Protein AF-A0A2G6HS38-F1 (afdb_monomer)

Foldseek 3Di:
DDDDPPPPPDDPDPPPVVVCVVVVDDDDDCVVDPVSVVVVVVVVVVVVVVVVPFQFPDWDADPVGDIDTDGPPDPPPD

Structure (mmCIF, N/CA/C/O backbone):
data_AF-A0A2G6HS38-F1
#
_entry.id   AF-A0A2G6HS38-F1
#
loop_
_atom_site.group_PDB
_atom_site.id
_atom_site.type_symbol
_atom_site.label_atom_id
_atom_site.label_alt_id
_atom_site.label_comp_id
_atom_site.label_asym_id
_atom_site.label_entity_id
_atom_site.label_seq_id
_atom_site.pdbx_PDB_ins_code
_atom_site.Cartn_x
_atom_site.Cartn_y
_atom_site.Cartn_z
_atom_site.occupancy
_atom_site.B_iso_or_equiv
_atom_site.auth_seq_id
_atom_site.auth_comp_id
_atom_site.auth_asym_id
_atom_site.auth_atom_id
_atom_site.pdbx_PDB_model_num
ATOM 1 N N . MET A 1 1 ? 42.282 1.230 -0.887 1.00 44.28 1 MET A N 1
ATOM 2 C CA . MET A 1 1 ? 41.422 2.418 -1.091 1.00 44.28 1 MET A CA 1
ATOM 3 C C . MET A 1 1 ? 40.000 1.903 -1.050 1.00 44.28 1 MET A C 1
ATOM 5 O O . MET A 1 1 ? 39.375 1.674 -2.075 1.00 44.28 1 MET A O 1
ATOM 9 N N . ASP A 1 2 ? 39.564 1.601 0.164 1.00 48.34 2 ASP A N 1
ATOM 10 C CA . ASP A 1 2 ? 38.249 1.067 0.481 1.00 48.34 2 ASP A CA 1
ATOM 11 C C . ASP A 1 2 ? 37.337 2.253 0.756 1.00 48.34 2 ASP A C 1
ATOM 13 O O . ASP A 1 2 ? 37.555 2.911 1.770 1.00 48.34 2 ASP A O 1
ATOM 17 N N . ASN A 1 3 ? 36.363 2.562 -0.110 1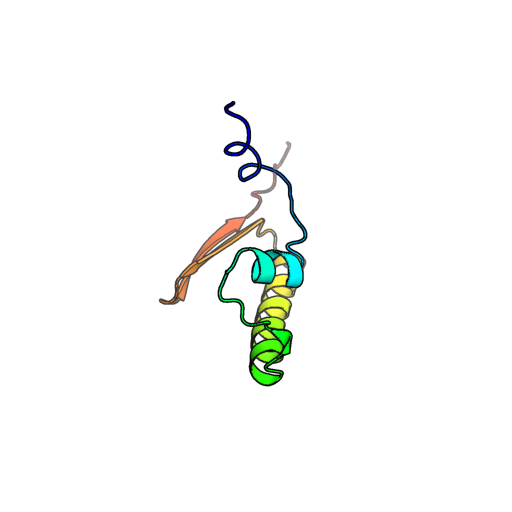.00 46.50 3 ASN A N 1
ATOM 18 C CA . ASN A 1 3 ? 35.205 3.337 0.345 1.00 46.50 3 ASN A CA 1
ATOM 19 C C . ASN A 1 3 ? 33.986 3.366 -0.600 1.00 46.50 3 ASN A C 1
ATOM 21 O O . ASN A 1 3 ? 33.505 4.448 -0.900 1.00 46.50 3 ASN A O 1
ATOM 25 N N . ASP A 1 4 ? 33.431 2.231 -1.040 1.00 48.44 4 ASP A N 1
ATOM 26 C CA . ASP A 1 4 ? 32.130 2.260 -1.750 1.00 48.44 4 ASP A CA 1
ATOM 27 C C . ASP A 1 4 ? 31.235 1.045 -1.452 1.00 48.44 4 ASP A C 1
ATOM 29 O O . ASP A 1 4 ? 30.528 0.529 -2.310 1.00 48.44 4 ASP A O 1
ATOM 33 N N . HIS A 1 5 ? 31.257 0.528 -0.221 1.00 50.28 5 HIS A N 1
ATOM 34 C CA . HIS A 1 5 ? 30.337 -0.549 0.203 1.00 50.28 5 HIS A CA 1
ATOM 35 C C . HIS A 1 5 ? 29.292 -0.095 1.229 1.00 50.28 5 HIS A C 1
ATOM 37 O O . HIS A 1 5 ? 28.423 -0.873 1.610 1.00 50.28 5 HIS A O 1
ATOM 43 N N . ASN A 1 6 ? 29.318 1.178 1.635 1.00 46.75 6 ASN A N 1
ATOM 44 C CA . ASN A 1 6 ? 28.454 1.695 2.700 1.00 46.75 6 ASN A CA 1
ATOM 45 C C . ASN A 1 6 ? 27.328 2.627 2.215 1.00 46.75 6 ASN A C 1
ATOM 47 O O . ASN A 1 6 ? 26.558 3.134 3.026 1.00 46.75 6 ASN A O 1
ATOM 51 N N . GLN A 1 7 ? 27.194 2.847 0.901 1.00 47.38 7 GLN A N 1
ATOM 52 C CA . GLN A 1 7 ? 26.154 3.733 0.353 1.00 47.38 7 GLN A CA 1
ATOM 53 C C . GLN A 1 7 ? 24.784 3.049 0.184 1.00 47.38 7 GLN A C 1
ATOM 55 O O . GLN A 1 7 ? 23.777 3.722 -0.010 1.00 47.38 7 GLN A O 1
ATOM 60 N N . ILE A 1 8 ? 24.720 1.720 0.298 1.00 45.75 8 ILE A N 1
ATOM 61 C CA . ILE A 1 8 ? 23.501 0.935 0.037 1.00 45.75 8 ILE A CA 1
ATOM 62 C C . ILE A 1 8 ? 22.530 0.866 1.221 1.00 45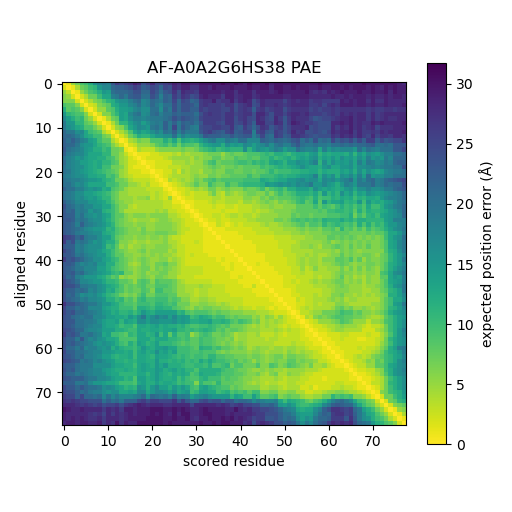.75 8 ILE A C 1
ATOM 64 O O . ILE A 1 8 ? 21.402 0.412 1.047 1.00 45.75 8 ILE A O 1
ATOM 68 N N . VAL A 1 9 ? 22.923 1.295 2.425 1.00 48.91 9 VAL A N 1
ATOM 69 C CA . VAL A 1 9 ? 22.173 0.885 3.625 1.00 48.91 9 VAL A CA 1
ATOM 70 C C . VAL A 1 9 ? 21.137 1.898 4.103 1.00 48.91 9 VAL A C 1
ATOM 72 O O . VAL A 1 9 ? 20.151 1.471 4.698 1.00 48.91 9 VAL A O 1
ATOM 75 N N . ARG A 1 10 ? 21.254 3.211 3.869 1.00 45.59 10 ARG A N 1
ATOM 76 C CA . ARG A 1 10 ? 20.257 4.153 4.418 1.00 45.59 10 ARG A CA 1
ATOM 77 C C . ARG A 1 10 ? 20.128 5.445 3.639 1.00 45.59 10 ARG A C 1
ATOM 79 O O . ARG A 1 10 ? 20.906 6.359 3.859 1.00 45.59 10 ARG A O 1
ATOM 86 N N . LEU A 1 11 ? 19.036 5.574 2.897 1.00 42.53 11 LEU A N 1
ATOM 87 C CA . LEU A 1 11 ? 18.202 6.774 2.915 1.00 42.53 11 LEU A CA 1
ATOM 88 C C . LEU A 1 11 ? 16.796 6.362 2.477 1.00 42.53 11 LEU A C 1
ATOM 90 O O . LEU A 1 11 ? 16.639 5.497 1.627 1.00 42.53 11 LEU A O 1
ATOM 94 N N . ASN A 1 12 ? 15.778 6.951 3.091 1.00 47.28 12 ASN A N 1
ATOM 95 C CA . ASN A 1 12 ? 14.375 6.864 2.691 1.00 47.28 12 ASN A CA 1
ATOM 96 C C . ASN A 1 12 ? 14.225 7.397 1.253 1.00 47.28 12 ASN A C 1
ATOM 98 O O . ASN A 1 12 ? 13.974 8.582 1.038 1.00 47.28 12 ASN A O 1
ATOM 102 N N . TYR A 1 13 ? 14.517 6.550 0.270 1.00 55.94 13 TYR A N 1
ATOM 103 C CA . TYR A 1 13 ? 14.870 6.972 -1.075 1.00 55.94 13 TYR A CA 1
ATOM 104 C C . TYR A 1 13 ? 13.601 7.004 -1.920 1.00 55.94 13 TYR A C 1
ATOM 106 O O . TYR A 1 13 ? 12.961 5.977 -2.139 1.00 55.94 13 TYR A O 1
ATOM 114 N N . ARG A 1 14 ? 13.244 8.180 -2.443 1.00 53.25 14 ARG A N 1
ATOM 115 C CA . ARG A 1 14 ? 12.482 8.225 -3.692 1.00 53.25 14 ARG A CA 1
ATOM 116 C C . ARG A 1 14 ? 13.365 7.545 -4.732 1.00 53.25 14 ARG A C 1
ATOM 118 O O . ARG A 1 14 ? 14.258 8.182 -5.281 1.00 53.25 14 ARG A O 1
ATOM 125 N N . LEU A 1 15 ? 13.178 6.239 -4.907 1.00 63.34 15 LEU A N 1
ATOM 126 C CA . LEU A 1 15 ? 13.804 5.430 -5.945 1.00 63.34 15 LEU A CA 1
ATOM 127 C C . LEU A 1 15 ? 13.306 5.975 -7.270 1.00 63.34 15 LEU A C 1
ATOM 129 O O . LEU A 1 15 ? 12.247 5.604 -7.762 1.00 63.34 15 LEU A O 1
ATOM 133 N N . GLN A 1 16 ? 14.048 6.953 -7.787 1.00 70.75 16 GLN A N 1
ATOM 134 C CA . GLN A 1 16 ? 13.828 7.463 -9.122 1.00 70.75 16 GLN A CA 1
ATOM 135 C C . GLN A 1 16 ? 14.066 6.295 -10.067 1.00 70.75 16 GLN A C 1
ATOM 137 O O . GLN A 1 16 ? 15.159 5.724 -10.092 1.00 70.75 16 GLN A O 1
ATOM 142 N N . LEU A 1 17 ? 13.018 5.942 -10.805 1.00 73.12 17 LEU A N 1
ATOM 143 C CA . LEU A 1 17 ? 12.986 4.810 -11.721 1.00 73.12 17 LEU A CA 1
ATOM 144 C C . LEU A 1 17 ? 14.244 4.765 -12.607 1.00 73.12 17 LEU A C 1
ATOM 146 O O . LEU A 1 17 ? 14.834 3.704 -12.796 1.00 73.12 17 LEU A O 1
ATOM 150 N N . ASP A 1 18 ? 14.695 5.933 -13.065 1.00 75.25 18 ASP A N 1
ATOM 151 C CA . ASP A 1 18 ? 15.864 6.103 -13.929 1.00 75.25 18 ASP A CA 1
ATOM 152 C C . ASP A 1 18 ? 17.178 5.705 -13.247 1.00 75.25 18 ASP A C 1
ATOM 154 O O . ASP A 1 18 ? 17.963 4.956 -13.822 1.00 75.25 18 ASP A O 1
ATOM 158 N N . ARG A 1 19 ? 17.386 6.088 -11.979 1.00 75.38 19 ARG A N 1
ATOM 159 C CA . ARG A 1 19 ? 18.566 5.659 -11.208 1.00 75.38 19 ARG A CA 1
ATOM 160 C C . ARG A 1 19 ? 18.591 4.152 -11.040 1.00 75.38 19 ARG A C 1
ATOM 162 O O . ARG A 1 19 ? 19.627 3.519 -11.186 1.00 75.38 19 ARG A O 1
ATOM 169 N N . CYS A 1 20 ? 17.441 3.552 -10.769 1.00 75.12 20 CYS A N 1
ATOM 170 C CA . CYS A 1 20 ? 17.359 2.114 -10.577 1.00 75.12 20 CYS A CA 1
ATOM 171 C C . CYS A 1 20 ? 17.593 1.341 -11.896 1.00 75.12 20 CYS A C 1
ATOM 173 O O . CYS A 1 20 ? 18.203 0.271 -11.861 1.00 75.12 20 CYS A O 1
ATOM 175 N N . LYS A 1 21 ? 17.213 1.908 -13.053 1.00 75.19 21 LYS A N 1
ATOM 176 C CA . LYS A 1 21 ? 17.595 1.391 -14.381 1.00 75.19 21 LYS A CA 1
ATOM 177 C C . LYS A 1 21 ? 19.111 1.475 -14.616 1.00 75.19 21 LYS A C 1
ATOM 179 O O . LYS A 1 21 ? 19.687 0.513 -15.117 1.00 75.19 21 LYS A O 1
ATOM 184 N N . GLU A 1 22 ? 19.765 2.568 -14.208 1.00 78.44 22 GLU A N 1
ATOM 185 C CA . GLU A 1 22 ? 21.231 2.744 -14.307 1.00 78.44 22 GLU A CA 1
ATOM 186 C C . GLU A 1 22 ? 22.012 1.693 -13.498 1.00 78.44 22 GLU A C 1
ATOM 188 O O . GLU A 1 22 ? 23.060 1.228 -13.939 1.00 78.44 22 GLU A O 1
ATOM 193 N N . PHE A 1 23 ? 21.483 1.256 -12.350 1.00 80.12 23 PHE A N 1
ATOM 194 C CA . PHE A 1 23 ? 22.073 0.184 -11.534 1.00 80.12 23 PHE A CA 1
ATOM 195 C C . PHE A 1 23 ? 21.838 -1.237 -12.091 1.00 80.12 23 PHE A C 1
ATOM 197 O O . PHE A 1 23 ? 22.226 -2.216 -11.454 1.00 80.12 23 PHE A O 1
ATOM 204 N N . GLY A 1 24 ? 21.210 -1.378 -13.266 1.00 80.69 24 GLY A N 1
ATOM 205 C CA . GLY A 1 24 ? 20.984 -2.671 -13.922 1.00 80.69 24 GLY A CA 1
ATOM 206 C C . GLY A 1 24 ? 19.812 -3.482 -13.358 1.00 80.69 24 GLY A C 1
ATOM 207 O O . GLY A 1 24 ? 19.723 -4.689 -13.600 1.00 80.69 24 GLY A O 1
ATOM 208 N N . LEU A 1 25 ? 18.904 -2.853 -12.605 1.00 80.75 25 LEU A N 1
ATOM 209 C CA . LEU A 1 25 ? 17.709 -3.518 -12.085 1.00 80.75 25 LEU A CA 1
ATOM 210 C C . LEU A 1 25 ? 16.660 -3.693 -13.192 1.00 80.75 25 LEU A C 1
ATOM 212 O O . LEU A 1 25 ? 16.398 -2.788 -13.984 1.00 80.75 25 LEU A O 1
ATOM 216 N N . LYS A 1 26 ? 16.004 -4.857 -13.214 1.00 82.38 26 LYS A N 1
ATOM 217 C CA . LYS A 1 26 ? 14.847 -5.109 -14.084 1.00 82.38 26 LYS A CA 1
ATOM 218 C C . LYS A 1 26 ? 13.608 -4.491 -13.447 1.00 82.38 26 LYS A C 1
ATOM 220 O O . LYS A 1 26 ? 13.089 -5.030 -12.473 1.00 82.38 26 LYS A O 1
ATOM 225 N N . ILE A 1 27 ? 13.151 -3.367 -13.984 1.00 82.50 27 ILE A N 1
ATOM 226 C CA . ILE A 1 27 ? 12.032 -2.599 -13.433 1.00 82.50 27 ILE A CA 1
ATOM 227 C C . ILE A 1 27 ? 10.943 -2.496 -14.486 1.00 82.50 27 ILE A C 1
ATOM 229 O O . ILE A 1 27 ? 11.222 -2.112 -15.620 1.00 82.50 27 ILE A O 1
ATOM 233 N N . LYS A 1 28 ? 9.712 -2.807 -14.083 1.00 83.88 28 LYS A N 1
ATOM 234 C CA . LYS A 1 28 ? 8.503 -2.540 -14.854 1.00 83.88 28 LYS A CA 1
ATOM 235 C C . LYS A 1 28 ? 7.686 -1.483 -14.098 1.00 83.88 28 LYS A C 1
ATOM 237 O O . LYS A 1 28 ? 7.279 -1.774 -12.972 1.00 83.88 28 LYS A O 1
ATOM 242 N N . PRO A 1 29 ? 7.501 -0.273 -14.648 1.00 85.44 29 PRO A N 1
ATOM 243 C CA . PRO A 1 29 ? 6.597 0.725 -14.087 1.00 85.44 29 PRO A CA 1
ATOM 244 C C . PRO A 1 29 ? 5.178 0.169 -13.990 1.00 85.44 29 PRO A C 1
ATOM 246 O O . PRO A 1 29 ? 4.708 -0.517 -14.898 1.00 85.44 29 PRO A O 1
ATOM 249 N N . LEU A 1 30 ? 4.499 0.466 -12.886 1.00 85.75 30 LEU A N 1
ATOM 250 C CA . LEU A 1 30 ? 3.103 0.072 -12.706 1.00 85.75 30 LEU A CA 1
ATOM 251 C C . LEU A 1 30 ? 2.196 0.850 -13.671 1.00 85.75 30 LEU A C 1
ATOM 253 O O . LEU A 1 30 ? 1.189 0.330 -14.129 1.00 85.75 30 LEU A O 1
ATOM 257 N N . GLU A 1 31 ? 2.601 2.074 -14.006 1.00 84.44 31 GLU A N 1
ATOM 258 C CA . GLU A 1 31 ? 1.895 3.025 -14.862 1.00 84.44 31 GLU A CA 1
ATOM 259 C C . GLU A 1 31 ? 1.919 2.648 -16.353 1.00 84.44 31 GLU A C 1
ATOM 261 O O . GLU A 1 31 ? 1.184 3.232 -17.140 1.00 84.44 31 GLU A O 1
ATOM 266 N N . GLU A 1 32 ? 2.761 1.691 -16.766 1.00 88.94 32 GLU A N 1
ATOM 267 C CA . GLU A 1 32 ? 2.783 1.195 -18.153 1.00 88.94 32 GLU A CA 1
ATOM 268 C C . GLU A 1 32 ? 1.561 0.323 -18.493 1.00 88.94 32 GLU A C 1
ATOM 270 O O . GLU A 1 32 ? 1.274 0.108 -19.669 1.00 88.94 32 GLU A O 1
ATOM 275 N N . ASP A 1 33 ? 0.855 -0.195 -17.484 1.00 92.19 33 ASP A N 1
ATOM 276 C CA . ASP A 1 33 ? -0.320 -1.054 -17.636 1.00 92.19 33 ASP A CA 1
ATOM 277 C C . ASP A 1 33 ? -1.507 -0.437 -16.885 1.00 92.19 33 ASP A C 1
ATOM 279 O O . ASP A 1 33 ? -1.659 -0.610 -15.676 1.00 92.19 33 ASP A O 1
ATOM 283 N N . GLU A 1 34 ? -2.345 0.297 -17.620 1.00 92.19 34 GLU A N 1
ATOM 284 C CA . GLU A 1 34 ? -3.508 1.023 -17.088 1.00 92.19 34 GLU A CA 1
ATOM 285 C C . GLU A 1 34 ? -4.475 0.098 -16.331 1.00 92.19 34 GLU A C 1
ATOM 287 O O . GLU A 1 34 ? -4.966 0.441 -15.258 1.00 92.19 34 GLU A O 1
ATOM 292 N N . THR A 1 35 ? -4.688 -1.125 -16.830 1.00 92.88 35 THR A N 1
ATOM 293 C CA . THR A 1 35 ? -5.590 -2.088 -16.180 1.00 92.88 35 THR A CA 1
ATOM 294 C C . THR A 1 35 ? -5.017 -2.566 -14.851 1.00 92.88 35 THR A C 1
ATOM 296 O O . THR A 1 35 ? -5.727 -2.630 -13.846 1.00 92.88 35 THR A O 1
ATOM 299 N N . LEU A 1 36 ? -3.726 -2.902 -14.822 1.00 89.94 36 LEU A N 1
ATOM 300 C CA . LEU A 1 36 ? -3.063 -3.311 -13.587 1.00 89.94 36 LEU A CA 1
ATOM 301 C C . LEU A 1 36 ? -3.024 -2.165 -12.570 1.00 89.94 36 LEU A C 1
ATOM 303 O O . LEU A 1 36 ? -3.261 -2.395 -11.381 1.00 89.94 36 LEU A O 1
ATOM 307 N N . GLN A 1 37 ? -2.743 -0.945 -13.028 1.00 92.31 37 GLN A N 1
ATOM 308 C CA . GLN A 1 37 ? -2.723 0.245 -12.188 1.00 92.31 37 GLN A CA 1
ATOM 309 C C . GLN A 1 37 ? -4.078 0.465 -11.507 1.00 92.31 37 GLN A C 1
ATOM 311 O O . GLN A 1 37 ? -4.126 0.591 -10.279 1.00 92.31 37 GLN A O 1
ATOM 316 N N . ASP A 1 38 ? -5.171 0.435 -12.269 1.00 92.50 38 ASP A N 1
ATOM 317 C CA . ASP A 1 38 ? -6.523 0.618 -11.738 1.00 92.50 38 ASP A CA 1
ATOM 318 C C . ASP A 1 38 ? -6.894 -0.471 -10.725 1.00 92.50 38 ASP A C 1
ATOM 320 O O . ASP A 1 38 ? -7.387 -0.173 -9.632 1.00 92.50 38 ASP A O 1
ATOM 324 N N . LEU A 1 39 ? -6.591 -1.738 -11.020 1.00 92.12 39 LEU A N 1
ATOM 325 C CA . LEU A 1 39 ? -6.838 -2.843 -10.091 1.00 92.12 39 LEU A CA 1
ATOM 326 C C . LEU A 1 39 ? -6.093 -2.653 -8.761 1.00 92.12 39 LEU A C 1
ATOM 328 O O . LEU A 1 39 ? -6.683 -2.821 -7.693 1.00 92.12 39 LEU A O 1
ATOM 332 N N . VAL A 1 40 ? -4.823 -2.247 -8.791 1.00 90.19 40 VAL A N 1
ATOM 333 C CA . VAL A 1 40 ? -4.050 -1.988 -7.565 1.00 90.19 40 VAL A CA 1
ATOM 334 C C . VAL A 1 40 ? -4.616 -0.792 -6.792 1.00 90.19 40 VAL A C 1
ATOM 336 O O . VAL A 1 40 ? -4.756 -0.858 -5.565 1.00 90.19 40 VAL A O 1
ATOM 339 N N . LEU A 1 41 ? -4.994 0.285 -7.486 1.00 92.25 41 LEU A N 1
ATOM 340 C CA . LEU A 1 41 ? -5.575 1.474 -6.861 1.00 92.25 41 LEU A CA 1
ATOM 341 C C . LEU A 1 41 ? -6.927 1.182 -6.205 1.00 92.25 41 LEU A C 1
ATOM 343 O O . LEU A 1 41 ? -7.200 1.705 -5.126 1.00 92.25 41 LEU A O 1
ATOM 347 N N . THR A 1 42 ? -7.768 0.326 -6.788 1.00 90.75 42 THR A N 1
A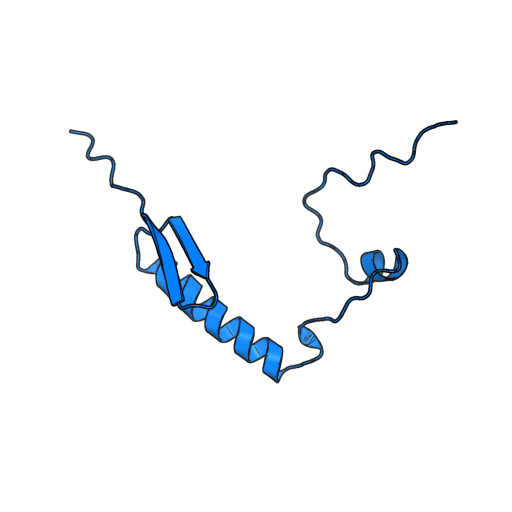TOM 348 C CA . THR A 1 42 ? -9.050 -0.048 -6.162 1.00 90.75 42 THR A CA 1
ATOM 349 C C . THR A 1 42 ? -8.857 -0.745 -4.813 1.00 90.75 42 THR A C 1
ATOM 351 O O . THR A 1 42 ? -9.505 -0.366 -3.832 1.00 90.75 42 THR A O 1
ATOM 354 N N . VAL A 1 43 ? -7.915 -1.690 -4.715 1.00 89.25 43 VAL A N 1
ATOM 355 C CA . VAL A 1 43 ? -7.563 -2.350 -3.445 1.00 89.25 43 VAL A CA 1
ATOM 356 C C . VAL A 1 43 ? -6.985 -1.339 -2.454 1.00 89.25 43 VAL A C 1
ATOM 358 O O . VAL A 1 43 ? -7.363 -1.339 -1.280 1.00 89.25 43 VAL A O 1
ATOM 361 N N . HIS A 1 44 ? -6.126 -0.427 -2.921 1.00 88.88 44 HIS A N 1
ATOM 362 C CA . HIS A 1 44 ? -5.590 0.651 -2.090 1.00 88.88 44 HIS A CA 1
ATOM 363 C C . HIS A 1 44 ? -6.704 1.532 -1.505 1.00 88.88 44 HIS A C 1
ATOM 365 O O . HIS A 1 44 ? -6.713 1.782 -0.300 1.00 88.88 44 HIS A O 1
ATOM 371 N N . HIS A 1 45 ? -7.683 1.954 -2.309 1.00 88.56 45 HIS A N 1
ATOM 372 C CA . HIS A 1 45 ? -8.813 2.752 -1.830 1.00 88.56 45 HIS A CA 1
ATOM 373 C C . HIS A 1 45 ? -9.668 1.994 -0.807 1.00 88.56 45 HIS A C 1
ATOM 375 O O . HIS A 1 45 ? -10.022 2.557 0.231 1.00 88.56 45 HIS A O 1
ATOM 381 N N . ALA A 1 46 ? -9.960 0.712 -1.045 1.00 87.25 46 ALA A N 1
ATOM 382 C CA . ALA A 1 46 ? -10.692 -0.125 -0.092 1.00 87.25 46 ALA A CA 1
ATOM 383 C C . ALA A 1 46 ? -9.951 -0.242 1.254 1.00 87.25 46 ALA A C 1
ATOM 385 O O . ALA A 1 46 ? -10.551 -0.120 2.328 1.00 87.25 46 ALA A O 1
ATOM 386 N N . TYR A 1 47 ? -8.630 -0.401 1.200 1.00 85.38 47 TYR A N 1
ATOM 387 C CA . TYR A 1 47 ? -7.770 -0.460 2.375 1.00 85.38 47 TYR A CA 1
ATOM 388 C C . TYR A 1 47 ? -7.726 0.871 3.137 1.00 85.38 47 TYR A C 1
ATOM 390 O O . TYR A 1 47 ? -7.933 0.905 4.352 1.00 85.38 47 TYR A O 1
ATOM 398 N N . MET A 1 48 ? -7.552 1.987 2.426 1.00 86.50 48 MET A N 1
ATOM 399 C CA . MET A 1 48 ? -7.564 3.326 3.019 1.00 86.50 48 MET A CA 1
ATOM 400 C C . MET A 1 48 ? -8.912 3.651 3.667 1.00 86.50 48 MET A C 1
ATOM 402 O O . MET A 1 48 ? -8.948 4.188 4.773 1.00 86.50 48 MET A O 1
ATOM 406 N N . HIS A 1 49 ? -10.025 3.270 3.036 1.00 87.94 49 HIS A N 1
ATOM 407 C CA . HIS A 1 49 ? -11.349 3.392 3.644 1.00 87.94 49 HIS A CA 1
ATOM 408 C C . HIS A 1 49 ? -11.495 2.543 4.910 1.00 87.94 49 HIS A C 1
ATOM 410 O O . HIS A 1 49 ? -12.119 2.998 5.870 1.00 87.94 49 HIS A O 1
ATOM 416 N N . THR A 1 50 ? -10.911 1.343 4.932 1.00 84.69 50 THR A N 1
ATOM 417 C CA . THR A 1 50 ? -10.923 0.457 6.104 1.00 84.69 50 THR A CA 1
ATOM 418 C C . THR A 1 50 ? -10.182 1.091 7.277 1.00 84.69 50 THR A C 1
ATOM 420 O O . THR A 1 50 ? -10.712 1.123 8.387 1.00 84.69 50 THR A O 1
ATOM 423 N N . PHE A 1 51 ? -9.006 1.676 7.048 1.00 85.00 51 PHE A N 1
ATOM 424 C CA . PHE A 1 51 ? -8.281 2.392 8.101 1.00 85.00 51 PHE A CA 1
ATOM 425 C C . PHE A 1 51 ? -8.949 3.691 8.534 1.00 85.00 51 PHE A C 1
ATOM 427 O O . PHE A 1 51 ? -8.992 3.982 9.723 1.00 85.00 51 PHE A O 1
ATOM 434 N N . ALA A 1 52 ? -9.525 4.453 7.604 1.00 85.12 52 ALA A N 1
ATOM 435 C CA . ALA A 1 52 ? -10.229 5.687 7.944 1.00 85.12 52 ALA A CA 1
ATOM 436 C C . ALA A 1 52 ? -11.467 5.444 8.826 1.00 85.12 52 ALA A C 1
ATOM 438 O O . ALA A 1 52 ? -11.882 6.333 9.566 1.00 85.12 52 ALA A O 1
ATOM 439 N N . LYS A 1 53 ? -12.078 4.255 8.735 1.00 85.12 53 LYS A N 1
ATOM 440 C CA . LYS A 1 53 ? -13.314 3.898 9.449 1.00 85.12 53 LYS A CA 1
ATOM 441 C C . LYS A 1 53 ? -13.109 2.917 10.607 1.00 85.12 53 LYS A C 1
ATOM 443 O O . LYS A 1 53 ? -14.097 2.496 11.206 1.00 85.12 53 LYS A O 1
ATOM 448 N N . SER A 1 54 ? -11.873 2.537 10.932 1.00 84.44 54 SER A N 1
ATOM 449 C CA . SER A 1 54 ? -11.588 1.571 11.999 1.00 84.44 54 SER A CA 1
ATOM 450 C C . SER A 1 54 ? -10.463 2.035 12.924 1.00 84.44 54 SER A C 1
ATOM 452 O O . SER A 1 54 ? -9.716 2.956 12.621 1.00 84.44 54 SER A O 1
ATOM 454 N N . LEU A 1 55 ? -10.335 1.367 14.073 1.00 84.56 55 LEU A N 1
ATOM 455 C CA . LEU A 1 55 ? -9.210 1.536 15.001 1.00 84.56 55 LEU A CA 1
ATOM 456 C C . LEU A 1 55 ? -8.004 0.653 14.626 1.00 84.56 55 LEU A C 1
ATOM 458 O O . LEU A 1 55 ? -7.093 0.477 15.441 1.00 84.56 55 LEU A O 1
ATOM 462 N N . ALA A 1 56 ? -8.012 0.046 13.436 1.00 84.25 56 ALA A N 1
ATOM 463 C CA . ALA A 1 56 ? -6.921 -0.797 12.978 1.00 84.25 56 ALA A CA 1
ATOM 464 C C . ALA A 1 56 ? -5.670 0.056 12.735 1.00 84.25 56 ALA A C 1
ATOM 466 O O . ALA A 1 56 ?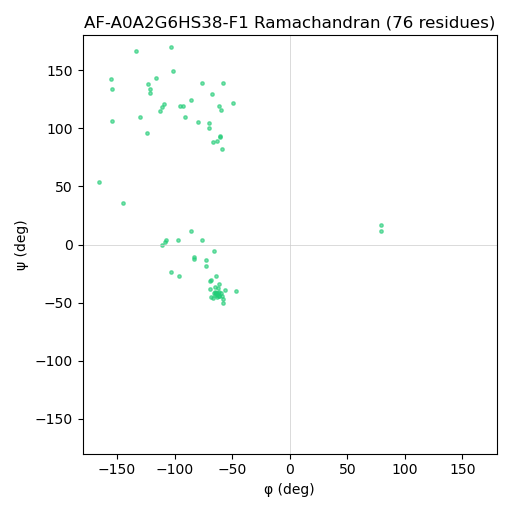 -5.714 1.070 12.048 1.00 84.25 56 ALA A O 1
ATOM 467 N N . ILE A 1 57 ? -4.541 -0.369 13.295 1.00 86.56 57 ILE A N 1
ATOM 468 C CA . ILE A 1 57 ? -3.225 0.259 13.095 1.00 86.56 57 ILE A CA 1
ATOM 469 C C . ILE A 1 57 ? -2.359 -0.540 12.122 1.00 86.56 57 ILE A C 1
ATOM 471 O O . ILE A 1 57 ? -1.435 -0.009 11.511 1.00 86.56 57 ILE A O 1
ATOM 475 N N . LYS A 1 58 ? -2.644 -1.838 11.987 1.00 85.38 58 LYS A N 1
ATOM 476 C CA . LYS A 1 58 ? -1.930 -2.751 11.102 1.00 85.38 58 LYS A CA 1
ATOM 477 C C . LYS A 1 58 ? -2.846 -3.899 10.719 1.00 85.38 58 LYS A C 1
ATOM 479 O O . LYS A 1 58 ? -3.453 -4.523 11.586 1.00 85.38 58 LYS A O 1
ATOM 484 N N . VAL A 1 59 ? -2.872 -4.216 9.432 1.00 86.75 59 VAL A N 1
ATOM 485 C CA . VAL A 1 59 ? -3.504 -5.419 8.897 1.00 86.75 59 VAL A CA 1
ATOM 486 C C . VAL A 1 59 ? -2.434 -6.208 8.157 1.00 86.75 59 VAL A C 1
ATOM 488 O O . VAL A 1 59 ? -1.620 -5.645 7.428 1.00 86.75 59 VAL A O 1
ATOM 491 N N . THR A 1 60 ? -2.369 -7.511 8.390 1.00 87.69 60 THR A N 1
ATOM 492 C CA . THR A 1 60 ? -1.479 -8.417 7.661 1.00 87.69 60 THR A CA 1
ATOM 493 C C . THR A 1 60 ? -2.305 -9.594 7.186 1.00 87.69 60 THR A C 1
ATOM 495 O O . THR A 1 60 ? -2.743 -10.399 8.002 1.00 87.69 60 THR A O 1
ATOM 498 N N . GLU A 1 61 ? -2.530 -9.659 5.878 1.00 87.69 61 GLU A N 1
ATOM 499 C CA . GLU A 1 61 ? -3.324 -10.687 5.211 1.00 87.69 61 GLU A CA 1
ATOM 500 C C . GLU A 1 61 ? -2.439 -11.501 4.262 1.00 87.69 61 GLU A C 1
ATOM 502 O O . GLU A 1 61 ? -1.515 -10.963 3.647 1.00 87.69 61 GLU A O 1
ATOM 507 N N . ASN A 1 62 ? -2.685 -12.807 4.168 1.00 88.44 62 ASN A N 1
ATOM 508 C CA . ASN A 1 62 ? -1.994 -13.690 3.233 1.00 88.44 62 ASN A CA 1
ATOM 509 C C . ASN A 1 62 ? -2.869 -14.037 2.013 1.00 88.44 62 ASN A C 1
ATOM 511 O O . ASN A 1 62 ? -4.074 -13.816 1.998 1.00 88.44 62 ASN A O 1
ATOM 515 N N . HIS A 1 63 ? -2.270 -14.667 0.999 1.00 85.44 63 HIS A N 1
ATOM 516 C CA . HIS A 1 63 ? -2.970 -15.089 -0.224 1.00 85.44 63 HIS A CA 1
ATOM 517 C C . HIS A 1 63 ? -4.030 -16.192 -0.013 1.00 85.44 63 HIS A C 1
ATOM 519 O O . HIS A 1 63 ? -4.707 -16.569 -0.964 1.00 85.44 63 HIS A O 1
ATOM 525 N N . LEU A 1 64 ? -4.151 -16.738 1.202 1.00 90.75 64 LEU A N 1
ATOM 526 C CA . LEU A 1 64 ? -5.158 -17.734 1.580 1.00 90.75 64 LEU A CA 1
ATOM 527 C C . LEU A 1 64 ? -6.370 -17.091 2.280 1.00 90.75 64 LEU A C 1
ATOM 529 O O . LEU A 1 64 ? -7.250 -17.814 2.739 1.00 90.75 64 LEU A O 1
ATOM 533 N N . GLY A 1 65 ? -6.408 -15.757 2.391 1.00 86.19 65 GLY A N 1
ATOM 534 C CA . GLY A 1 65 ? -7.480 -15.011 3.057 1.00 86.19 65 GLY A CA 1
ATOM 535 C C . GLY A 1 65 ? -7.381 -14.990 4.586 1.00 86.19 65 GLY A C 1
ATOM 536 O O . GLY A 1 65 ? -8.327 -14.589 5.260 1.00 86.19 65 GLY A O 1
ATOM 537 N N . ASN A 1 66 ? -6.254 -15.417 5.166 1.00 88.38 66 ASN A N 1
ATOM 538 C CA . ASN A 1 66 ? -6.035 -15.305 6.607 1.00 88.38 66 ASN A CA 1
ATOM 539 C C . ASN A 1 66 ? -5.469 -13.925 6.931 1.00 88.38 66 ASN A C 1
ATOM 541 O O . ASN A 1 66 ? -4.394 -13.572 6.437 1.00 88.38 66 ASN A O 1
ATOM 545 N N . ALA A 1 67 ? -6.146 -13.191 7.817 1.00 87.50 67 ALA A N 1
ATOM 546 C CA . ALA A 1 67 ? -5.753 -11.850 8.230 1.00 87.50 67 ALA A CA 1
ATOM 547 C C . ALA A 1 67 ? -5.555 -11.733 9.747 1.00 87.50 67 ALA A C 1
ATOM 549 O O . ALA A 1 67 ? -6.360 -12.215 10.544 1.00 87.50 67 ALA A O 1
ATOM 550 N N . VAL A 1 68 ? -4.495 -11.030 10.145 1.00 89.44 68 VAL A N 1
ATOM 551 C CA . VAL A 1 68 ? -4.266 -10.566 11.516 1.00 89.44 68 VAL A CA 1
ATOM 552 C C . VAL A 1 68 ? -4.440 -9.054 11.540 1.00 89.44 68 VAL A C 1
ATOM 554 O O . VAL A 1 68 ? -3.727 -8.328 10.844 1.00 89.44 68 VAL A O 1
ATOM 557 N N . ILE A 1 69 ? -5.382 -8.584 12.357 1.00 88.88 69 ILE A N 1
ATOM 558 C CA . ILE A 1 69 ? -5.702 -7.165 12.517 1.00 88.88 69 ILE A CA 1
ATOM 559 C C . ILE A 1 69 ? -5.256 -6.731 13.912 1.00 88.88 69 ILE A C 1
ATOM 561 O O . ILE A 1 69 ? -5.727 -7.252 14.922 1.00 88.88 69 ILE A O 1
ATOM 565 N N . SER A 1 70 ? -4.328 -5.780 13.972 1.00 86.50 70 SER A N 1
ATOM 566 C CA . SER A 1 70 ? -3.944 -5.107 15.211 1.00 86.50 70 SER A CA 1
ATOM 567 C C . SER A 1 70 ? -4.736 -3.813 15.325 1.00 86.50 70 SER A C 1
ATOM 569 O O . SER A 1 70 ? -4.599 -2.931 14.477 1.00 86.50 70 SER A O 1
ATOM 571 N N . ASN A 1 71 ? -5.540 -3.698 16.377 1.00 86.44 71 ASN A N 1
ATOM 572 C CA . ASN A 1 71 ? -6.277 -2.483 16.702 1.00 86.44 71 ASN A CA 1
ATOM 573 C C . ASN A 1 71 ? -5.563 -1.735 17.822 1.00 86.44 71 ASN A C 1
ATOM 575 O O . ASN A 1 71 ? -4.961 -2.357 18.699 1.00 86.44 71 ASN A O 1
ATOM 579 N N . THR A 1 72 ? -5.674 -0.408 17.837 1.00 78.62 72 THR A N 1
ATOM 580 C CA . THR A 1 72 ? -5.354 0.341 19.050 1.00 78.62 72 THR A CA 1
ATOM 581 C C . THR A 1 72 ? -6.440 0.038 20.082 1.00 78.62 72 THR A C 1
ATOM 583 O O . THR A 1 72 ? -7.560 0.540 20.006 1.00 78.62 72 THR A O 1
ATOM 586 N N . SER A 1 73 ? -6.155 -0.852 21.032 1.00 64.88 73 SER A N 1
ATOM 587 C CA . SER A 1 73 ? -6.972 -0.980 22.237 1.00 64.88 73 SER A CA 1
ATOM 588 C C . SER A 1 73 ? -6.935 0.373 22.935 1.00 64.88 73 SER A C 1
ATOM 590 O O . SER A 1 73 ? -5.856 0.837 23.303 1.00 64.88 73 SER A O 1
ATOM 592 N N . GLY A 1 74 ? -8.085 1.042 23.037 1.00 56.00 74 GLY A N 1
ATOM 593 C CA . GLY A 1 74 ? -8.179 2.321 23.726 1.00 56.00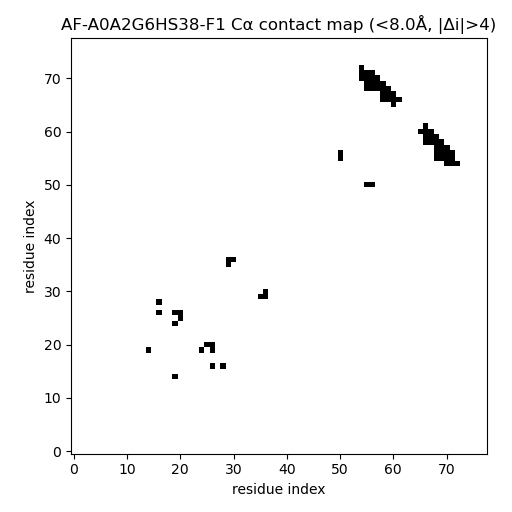 74 GLY A CA 1
ATOM 594 C C . GLY A 1 74 ? -7.514 2.209 25.094 1.00 56.00 74 GLY A C 1
ATOM 595 O O . GLY A 1 74 ? -7.893 1.360 25.898 1.00 56.00 74 GLY A O 1
ATOM 596 N N . LEU A 1 75 ? -6.514 3.052 25.348 1.00 52.03 75 LEU A N 1
ATOM 597 C CA . LEU A 1 75 ? -6.126 3.391 26.708 1.00 52.03 75 LEU A CA 1
ATOM 598 C C . LEU A 1 75 ? -7.365 4.029 27.351 1.00 52.03 75 LEU A C 1
ATOM 600 O O . LEU A 1 75 ? -7.596 5.226 27.198 1.00 52.03 75 LEU A O 1
ATOM 604 N N . GLN A 1 76 ? -8.188 3.226 28.029 1.00 53.44 76 GLN A N 1
ATOM 605 C CA . GLN A 1 76 ? -9.058 3.733 29.084 1.00 53.44 76 G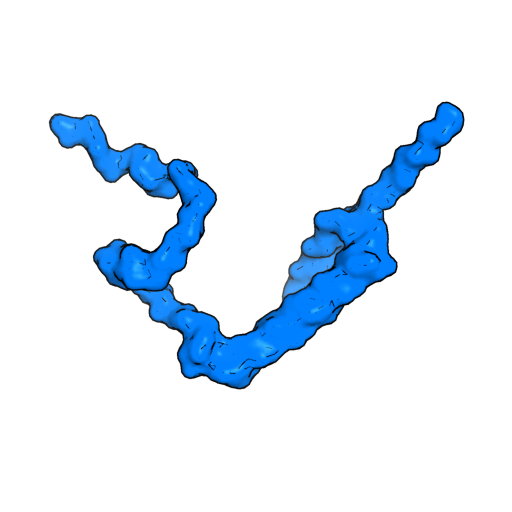LN A CA 1
ATOM 606 C C . GLN A 1 76 ? -8.125 4.181 30.212 1.00 53.44 76 GLN A C 1
ATOM 608 O O . GLN A 1 76 ? -7.723 3.391 31.061 1.00 53.44 76 GLN A O 1
ATOM 613 N N . GLN A 1 77 ? -7.691 5.439 30.136 1.00 46.31 77 GLN A N 1
ATOM 614 C CA . GLN A 1 77 ? -7.161 6.154 31.289 1.00 46.31 77 GLN A CA 1
ATOM 615 C C . GLN A 1 77 ? -8.370 6.403 32.199 1.00 46.31 77 GLN A C 1
ATOM 617 O O . GLN A 1 77 ? -9.244 7.197 31.846 1.00 46.31 77 GLN A O 1
ATOM 622 N N . ASN A 1 78 ? -8.457 5.625 33.280 1.00 35.12 78 ASN A N 1
ATOM 623 C CA . ASN A 1 78 ? -9.332 5.905 34.420 1.00 35.12 78 ASN A CA 1
ATOM 624 C C . ASN A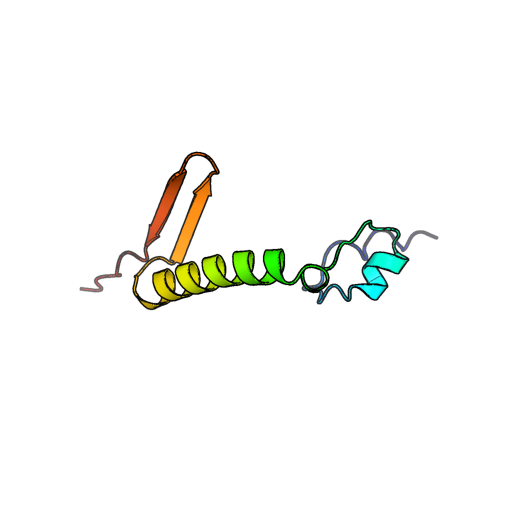 1 78 ? -8.868 7.166 35.148 1.00 35.12 78 ASN A C 1
ATOM 626 O O . ASN A 1 78 ? -7.633 7.357 35.238 1.00 35.12 78 ASN A O 1
#

pLDDT: mean 75.84, std 16.86, range [35.12, 92.88]

Secondary structure (DSSP, 8-state):
---S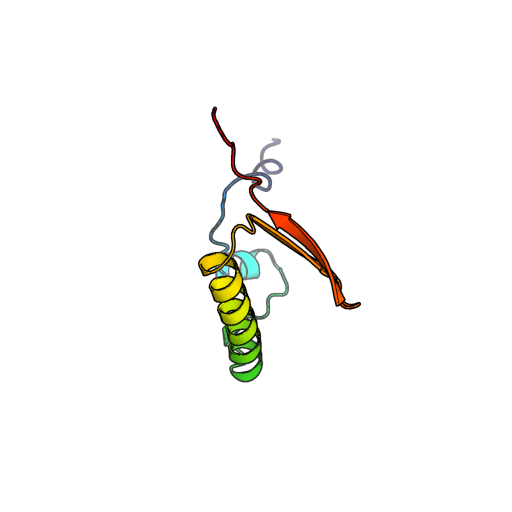SSTTS-------HHHHHHTT-----GGG-HHHHHHHHHHHHHHHHHHHTS-EEEEEE-TTS-EEEEE-------

Nearest PDB structures (foldseek):
  6t5a-assembly1_F  TM=4.715E-01  e=8.308E+00  Human alphaherpesvirus 1
  7n98-assembly1_A  TM=3.814E-01  e=8.308E+00  Mus musculus

Sequence (78 aa):
MDNDHNQIVRLNYRLQLDRCKEFGLKIKPLEEDETLQDLVLTVHHAYMHTFAKSLAIKVTENHLGNAVISNTSGLQQN

Radius of gyration: 19.55 Å; Cα contacts (8 Å, |Δi|>4): 37; chains: 1; bounding box: 55×26×53 Å

Solvent-accessible surface area (backbone atoms only — not comparable to full-atom values): 5264 Å² total; per-residue (Å²): 139,88,84,84,83,75,82,83,78,79,71,96,64,84,75,48,67,65,61,46,47,73,74,70,51,94,77,79,69,60,80,80,36,66,68,62,38,51,56,53,49,53,54,50,52,56,50,52,53,50,44,76,75,44,61,51,77,46,77,52,69,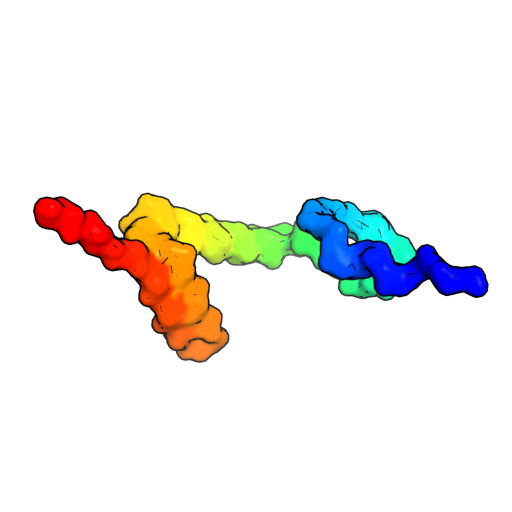49,100,84,74,54,68,51,75,43,56,65,74,77,81,80,78,126

Mean predicted aligned error: 12.33 Å